Protein AF-A0A348S4L7-F1 (afdb_monomer_lite)

Radius of gyration: 16.91 Å; chains: 1; bounding box: 40×30×44 Å

Sequence (91 aa):
MAKENSESSLSLLAETSSFWYPLDYCYQRQNMVLPKLEQVEPDQIPQPFQSLVVHQKDMTPTLEGFHGDQIYIEVLHRDYSDQYYFREVVL

Foldseek 3Di:
DPDPQPVVVVVVVVCCPDPCPPPVVVCVVVVHDDDDDDDDDLVRDDPPVSVQPVDPDDNQVSVCVVVVHHDDKDWPDWDDDPVDTDTDIDD

Structure (mmCIF, N/CA/C/O backbone):
data_AF-A0A348S4L7-F1
#
_entry.id   AF-A0A348S4L7-F1
#
loop_
_atom_site.group_PDB
_atom_site.id
_atom_site.type_symbol
_atom_site.label_atom_id
_atom_site.label_alt_id
_atom_site.label_comp_id
_atom_site.label_asym_id
_atom_site.label_entity_id
_atom_site.label_seq_id
_atom_site.pdbx_PDB_ins_code
_atom_site.Cartn_x
_atom_site.Cartn_y
_atom_site.Cartn_z
_atom_site.occupancy
_atom_site.B_iso_or_equiv
_atom_site.auth_seq_id
_atom_site.auth_comp_id
_atom_site.auth_asym_id
_atom_site.auth_atom_id
_atom_site.pdbx_PDB_model_num
ATOM 1 N N . MET A 1 1 ? 17.868 -19.344 -25.669 1.00 38.06 1 MET A N 1
ATOM 2 C CA . MET A 1 1 ? 17.805 -18.098 -24.875 1.00 38.06 1 MET A CA 1
ATOM 3 C C . MET A 1 1 ? 17.315 -18.475 -23.489 1.00 38.06 1 MET A C 1
ATOM 5 O O . MET A 1 1 ? 16.148 -18.792 -23.360 1.00 38.06 1 MET A O 1
ATOM 9 N N . ALA A 1 2 ? 18.211 -18.607 -22.510 1.00 43.22 2 ALA A N 1
ATOM 10 C CA . ALA A 1 2 ? 17.884 -19.075 -21.155 1.00 43.22 2 ALA A CA 1
ATOM 11 C C . ALA A 1 2 ? 18.944 -18.570 -20.160 1.00 43.22 2 ALA A C 1
ATOM 13 O O . ALA A 1 2 ? 19.667 -19.360 -19.560 1.00 43.22 2 ALA A O 1
ATOM 14 N N . LYS A 1 3 ? 19.138 -17.246 -20.092 1.00 35.47 3 LYS A N 1
ATOM 15 C CA . LYS A 1 3 ? 20.139 -16.634 -19.200 1.00 35.47 3 LYS A CA 1
ATOM 16 C C . LYS A 1 3 ? 19.639 -15.449 -18.362 1.00 35.47 3 LYS A C 1
ATOM 18 O O . LYS A 1 3 ? 20.392 -15.008 -17.512 1.00 35.47 3 LYS A O 1
ATOM 23 N N . GLU A 1 4 ? 18.397 -14.984 -18.519 1.00 46.84 4 GLU A N 1
ATOM 24 C CA . GLU A 1 4 ? 17.890 -13.820 -17.758 1.00 46.84 4 GLU A CA 1
ATOM 25 C C . GLU A 1 4 ? 17.160 -14.177 -16.444 1.00 46.84 4 GLU A C 1
ATOM 27 O O . GLU A 1 4 ? 17.044 -13.329 -15.566 1.00 46.84 4 GLU A O 1
ATOM 32 N N . ASN A 1 5 ? 16.731 -15.430 -16.237 1.00 51.59 5 ASN A N 1
ATOM 33 C CA . ASN A 1 5 ? 15.874 -15.775 -15.087 1.00 51.59 5 ASN A CA 1
ATOM 34 C C . ASN A 1 5 ? 16.589 -15.915 -13.729 1.00 51.59 5 ASN A C 1
ATOM 36 O O . ASN A 1 5 ? 15.917 -15.829 -12.706 1.00 51.59 5 ASN A O 1
ATOM 40 N N . SER A 1 6 ? 17.905 -16.165 -13.669 1.00 50.41 6 SER A N 1
ATOM 41 C CA . SER A 1 6 ? 18.563 -16.464 -12.379 1.00 50.41 6 SER A CA 1
ATOM 42 C C . SER A 1 6 ? 18.999 -15.223 -11.598 1.00 50.41 6 SER A C 1
ATOM 44 O O . SER A 1 6 ? 19.025 -15.261 -10.370 1.00 50.41 6 SER A O 1
ATOM 46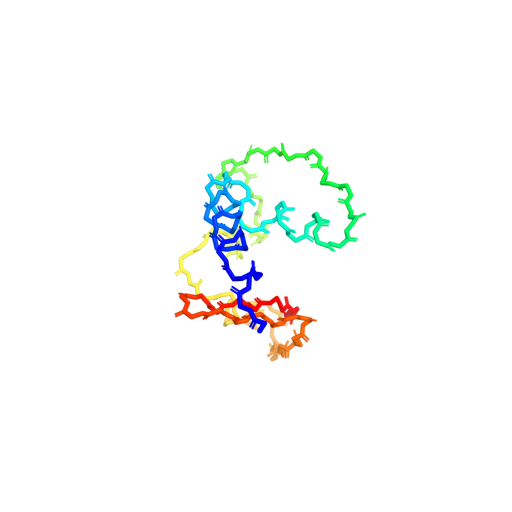 N N . GLU A 1 7 ? 19.345 -14.128 -12.282 1.00 48.88 7 GLU A N 1
ATOM 47 C CA . GLU A 1 7 ? 19.732 -12.874 -11.615 1.00 48.88 7 GLU A CA 1
ATOM 48 C C . GLU A 1 7 ? 18.510 -12.126 -11.067 1.00 48.88 7 GLU A C 1
ATOM 50 O O . GLU A 1 7 ? 18.559 -11.624 -9.947 1.00 48.88 7 GLU A O 1
ATOM 55 N N . SER A 1 8 ? 17.386 -12.162 -11.793 1.00 55.75 8 SER A N 1
ATOM 56 C CA . SER A 1 8 ? 16.123 -11.516 -11.404 1.00 55.75 8 SER A CA 1
ATOM 57 C C . SER A 1 8 ? 15.525 -12.073 -10.101 1.00 55.75 8 SER A C 1
ATOM 59 O O . SER A 1 8 ? 15.024 -11.317 -9.271 1.00 55.75 8 SER A O 1
ATOM 61 N N . SER A 1 9 ? 15.620 -13.385 -9.858 1.00 53.62 9 SER A N 1
ATOM 62 C CA . SER A 1 9 ? 15.101 -13.988 -8.621 1.00 53.62 9 SER A CA 1
ATOM 63 C C . SER A 1 9 ? 15.950 -13.670 -7.385 1.00 53.62 9 SER A C 1
ATOM 65 O O . SER A 1 9 ? 15.416 -13.535 -6.287 1.00 53.62 9 SER A O 1
ATOM 67 N N . LEU A 1 10 ? 17.274 -13.547 -7.547 1.00 54.34 10 LEU A N 1
ATOM 68 C CA . LEU A 1 10 ? 18.189 -13.215 -6.449 1.00 54.34 10 LEU A CA 1
ATOM 69 C C . LEU A 1 10 ? 18.106 -11.728 -6.078 1.00 54.34 10 LEU A C 1
ATOM 71 O O . LEU A 1 10 ? 18.170 -11.405 -4.892 1.00 54.34 10 LEU A O 1
ATOM 75 N N . SER A 1 11 ? 17.913 -10.841 -7.062 1.00 58.00 11 SER A N 1
ATOM 76 C CA . SER A 1 11 ? 17.670 -9.417 -6.809 1.00 58.00 11 SER A CA 1
ATOM 77 C C . SER A 1 11 ? 16.327 -9.191 -6.116 1.00 58.00 11 SER A C 1
ATOM 79 O O . SER A 1 11 ? 16.284 -8.461 -5.133 1.00 58.00 11 SER A O 1
ATOM 81 N N . LEU A 1 12 ? 15.260 -9.889 -6.528 1.00 60.16 12 LEU A N 1
ATOM 82 C CA . LEU A 1 12 ? 13.947 -9.768 -5.886 1.00 60.16 12 LEU A CA 1
ATOM 83 C C . LEU A 1 12 ? 13.971 -10.253 -4.427 1.00 60.16 12 LEU A C 1
ATOM 85 O O . LEU A 1 12 ? 13.430 -9.591 -3.548 1.00 60.16 12 LEU A O 1
ATOM 89 N N . LEU A 1 13 ? 14.644 -11.375 -4.138 1.00 58.19 13 LEU A N 1
ATOM 90 C CA . LEU A 1 13 ? 14.809 -11.871 -2.765 1.00 58.19 13 LEU A CA 1
ATOM 91 C C . LEU A 1 13 ? 15.581 -10.881 -1.880 1.00 58.19 13 LEU A C 1
ATOM 93 O O . LEU A 1 13 ? 15.196 -10.658 -0.732 1.00 58.19 13 LEU A O 1
ATOM 97 N N . ALA A 1 14 ? 16.636 -10.258 -2.410 1.00 59.78 14 ALA A N 1
ATOM 98 C CA . ALA A 1 14 ? 17.370 -9.215 -1.699 1.00 59.78 14 ALA A CA 1
ATOM 99 C C . ALA A 1 14 ? 16.505 -7.961 -1.472 1.00 59.78 14 ALA A C 1
ATOM 101 O O . ALA A 1 14 ? 16.495 -7.420 -0.369 1.00 59.78 14 ALA A O 1
ATOM 102 N N . GLU A 1 15 ? 15.722 -7.541 -2.467 1.00 59.78 15 GLU A N 1
ATOM 103 C CA . GLU A 1 15 ? 14.822 -6.383 -2.376 1.00 59.78 15 GLU A CA 1
ATOM 104 C C . GLU A 1 15 ? 13.667 -6.616 -1.388 1.00 59.78 15 GLU A C 1
ATOM 106 O O . GLU A 1 15 ? 13.332 -5.720 -0.617 1.00 59.78 15 GLU A O 1
ATOM 111 N N . THR A 1 16 ? 13.133 -7.841 -1.299 1.00 66.06 16 THR A N 1
ATOM 112 C CA . THR A 1 16 ? 12.084 -8.198 -0.319 1.00 66.06 16 THR A CA 1
ATOM 113 C C . THR A 1 16 ? 12.561 -8.212 1.137 1.00 66.06 16 THR A C 1
ATOM 115 O O . THR A 1 16 ? 11.743 -8.308 2.049 1.00 66.06 16 THR A O 1
ATOM 118 N N . SER A 1 17 ? 13.875 -8.127 1.375 1.00 77.19 17 SER A N 1
ATOM 119 C CA . SER A 1 17 ? 14.454 -8.111 2.725 1.00 77.19 17 SER A CA 1
ATOM 120 C C . SER A 1 17 ? 14.541 -6.713 3.348 1.00 77.19 17 SER A C 1
ATOM 122 O O . SER A 1 17 ? 14.847 -6.589 4.536 1.00 77.19 17 SER A O 1
ATOM 124 N N . SER A 1 18 ? 14.268 -5.659 2.569 1.00 84.94 18 SER A N 1
ATOM 125 C CA . SER A 1 18 ? 14.224 -4.289 3.077 1.00 84.94 18 SER A CA 1
ATOM 126 C C . SER A 1 18 ? 13.062 -4.109 4.051 1.00 84.94 18 SER A C 1
ATOM 128 O O . SER A 1 18 ? 11.943 -4.543 3.792 1.00 84.94 18 SER A O 1
ATOM 130 N N . PHE A 1 19 ? 13.304 -3.395 5.153 1.00 86.94 19 PHE A N 1
ATOM 131 C CA . PHE A 1 19 ? 12.242 -2.991 6.080 1.00 86.94 19 PHE A CA 1
ATOM 132 C C . PHE A 1 19 ? 11.155 -2.155 5.387 1.00 86.94 19 PHE A C 1
ATOM 134 O O . PHE A 1 19 ? 9.993 -2.202 5.778 1.00 86.94 19 PHE A O 1
ATOM 141 N N . TRP A 1 20 ? 11.540 -1.396 4.359 1.00 89.12 20 TRP A N 1
ATOM 142 C CA . TRP A 1 20 ? 10.637 -0.531 3.607 1.00 89.12 20 TRP A CA 1
ATOM 143 C C . TRP A 1 20 ? 10.015 -1.218 2.398 1.00 89.12 20 TRP A C 1
ATOM 145 O O . TRP A 1 20 ? 9.221 -0.585 1.707 1.00 89.12 20 TRP A O 1
ATOM 155 N N . TYR A 1 21 ? 10.316 -2.493 2.153 1.00 86.62 21 TYR A N 1
ATOM 156 C CA . TYR A 1 21 ? 9.646 -3.242 1.103 1.00 86.62 21 TYR A CA 1
ATOM 157 C C . TYR A 1 21 ? 8.141 -3.351 1.414 1.00 86.62 21 TYR A C 1
ATOM 159 O O . TYR A 1 21 ? 7.776 -3.670 2.549 1.00 86.62 21 TYR A O 1
ATOM 167 N N . PRO A 1 22 ? 7.236 -3.117 0.441 1.00 87.25 22 PRO A N 1
ATOM 168 C CA . PRO A 1 22 ? 7.480 -2.887 -0.991 1.00 87.25 22 PRO A CA 1
ATOM 169 C C . PRO A 1 22 ? 7.589 -1.409 -1.419 1.00 87.25 22 PRO A C 1
ATOM 171 O O . PRO A 1 22 ? 7.638 -1.124 -2.614 1.00 87.25 22 PRO A O 1
ATOM 174 N N . LEU A 1 23 ? 7.576 -0.451 -0.490 1.00 88.06 23 LEU A N 1
ATOM 175 C CA . LEU A 1 23 ? 7.534 0.983 -0.796 1.00 88.06 23 LEU A CA 1
ATOM 176 C C . LEU A 1 23 ? 8.778 1.462 -1.555 1.00 88.06 23 LEU A C 1
ATOM 178 O O . LEU A 1 23 ? 8.655 2.135 -2.576 1.00 88.06 23 LEU A O 1
ATOM 182 N N . ASP A 1 24 ? 9.969 1.128 -1.068 1.00 88.31 24 ASP A N 1
ATOM 183 C CA . ASP A 1 24 ? 11.240 1.512 -1.691 1.00 88.31 24 ASP A CA 1
ATOM 184 C C . ASP A 1 24 ? 11.410 0.931 -3.101 1.00 88.31 24 ASP A C 1
ATOM 186 O O . ASP A 1 24 ? 11.797 1.654 -4.022 1.00 88.31 24 ASP A O 1
ATOM 190 N N . TYR A 1 25 ? 11.012 -0.328 -3.289 1.00 85.38 25 TYR A N 1
ATOM 191 C CA . TYR A 1 25 ? 10.932 -0.978 -4.594 1.00 85.38 25 TYR A CA 1
ATOM 192 C C . TYR A 1 25 ? 10.056 -0.187 -5.580 1.00 85.38 25 TYR A C 1
ATOM 194 O O . TYR A 1 25 ? 10.483 0.089 -6.704 1.00 85.38 25 TYR A O 1
ATOM 202 N N . CYS A 1 26 ? 8.855 0.238 -5.165 1.00 85.00 26 CYS A N 1
ATOM 203 C CA . CYS A 1 26 ? 7.962 1.026 -6.019 1.00 85.00 26 CYS A CA 1
ATOM 204 C C . CYS A 1 26 ? 8.599 2.359 -6.447 1.00 85.00 26 CYS A C 1
ATOM 206 O O . CYS A 1 26 ? 8.541 2.716 -7.625 1.00 85.00 26 CYS A O 1
ATOM 208 N N . TYR A 1 27 ? 9.258 3.073 -5.527 1.00 89.31 27 TYR A N 1
ATOM 209 C CA . TYR A 1 27 ? 9.953 4.327 -5.846 1.00 89.31 27 TYR A CA 1
ATOM 210 C C . TYR A 1 27 ? 11.106 4.113 -6.832 1.00 89.31 27 TYR A C 1
ATOM 212 O O . TYR A 1 27 ? 11.196 4.830 -7.831 1.00 89.31 27 TYR A O 1
ATOM 220 N N . GLN A 1 28 ? 11.950 3.102 -6.600 1.00 87.19 28 GLN A N 1
ATOM 221 C CA . GLN A 1 28 ? 13.060 2.768 -7.494 1.00 87.19 28 GLN A CA 1
ATOM 222 C C . GLN A 1 28 ? 12.559 2.420 -8.900 1.00 87.19 28 GLN A C 1
ATOM 224 O O . GLN A 1 28 ? 13.078 2.940 -9.887 1.00 87.19 28 GLN A O 1
ATOM 229 N N . ARG A 1 29 ? 11.515 1.590 -9.002 1.00 83.38 29 ARG A N 1
ATOM 230 C CA . ARG A 1 29 ? 10.913 1.181 -10.278 1.00 83.38 29 ARG A CA 1
ATOM 231 C C . ARG A 1 29 ? 10.364 2.367 -11.076 1.00 83.38 29 ARG A C 1
ATOM 233 O O . ARG A 1 29 ? 10.469 2.383 -12.300 1.00 83.38 29 ARG A O 1
ATOM 240 N N . GLN A 1 30 ? 9.798 3.361 -10.395 1.00 86.25 30 GLN A N 1
ATOM 241 C CA . GLN A 1 30 ? 9.279 4.582 -11.016 1.00 86.25 30 GLN A CA 1
ATOM 242 C C . GLN A 1 30 ? 10.366 5.650 -11.260 1.00 86.25 30 GLN A C 1
ATOM 244 O O . GLN A 1 30 ? 10.048 6.754 -11.699 1.00 86.25 30 GLN A O 1
ATOM 249 N N . ASN A 1 31 ? 11.648 5.344 -11.004 1.00 90.38 31 ASN A N 1
ATOM 250 C CA . ASN A 1 31 ? 12.764 6.300 -11.026 1.00 90.38 31 ASN A CA 1
ATOM 251 C C . ASN A 1 31 ? 12.505 7.545 -10.153 1.00 90.38 31 ASN A C 1
ATOM 253 O O . ASN A 1 31 ? 12.928 8.656 -10.482 1.00 90.38 31 ASN A O 1
ATOM 257 N N . MET A 1 32 ? 11.796 7.364 -9.038 1.00 91.69 32 MET A N 1
ATOM 258 C CA . MET A 1 32 ? 11.495 8.409 -8.066 1.00 91.69 32 MET A CA 1
ATOM 259 C C . MET A 1 32 ? 12.453 8.335 -6.878 1.00 91.69 32 MET A C 1
ATOM 261 O O . MET A 1 32 ? 12.889 7.265 -6.460 1.00 91.69 32 MET A O 1
ATOM 265 N N . VAL A 1 33 ? 12.760 9.493 -6.294 1.00 92.88 33 VAL A N 1
ATOM 266 C CA . VAL A 1 33 ? 13.556 9.560 -5.063 1.00 92.88 33 VAL A CA 1
ATOM 267 C C . VAL A 1 33 ? 12.654 9.247 -3.875 1.00 92.88 33 VAL A C 1
ATOM 269 O O . VAL A 1 33 ? 11.650 9.930 -3.670 1.00 92.88 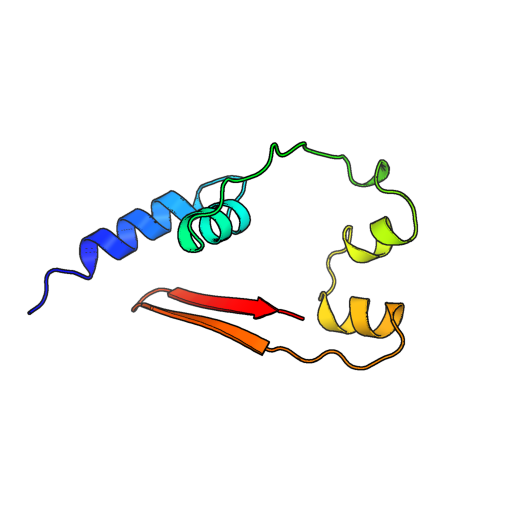33 VAL A O 1
ATOM 272 N N . LEU A 1 34 ? 13.021 8.234 -3.088 1.00 91.50 34 LEU A N 1
ATOM 273 C CA . LEU A 1 34 ? 12.325 7.896 -1.849 1.00 91.50 34 LEU A CA 1
ATOM 274 C C . LEU A 1 34 ? 12.402 9.088 -0.873 1.00 91.50 34 LEU A C 1
ATOM 276 O O . LEU A 1 34 ? 13.508 9.569 -0.596 1.00 91.50 34 LEU A O 1
ATOM 280 N N . PRO A 1 35 ? 11.270 9.593 -0.348 1.00 93.44 35 PRO A N 1
ATOM 281 C CA . PRO A 1 35 ? 11.296 10.643 0.658 1.00 93.44 35 PRO A CA 1
ATOM 282 C C . PRO A 1 35 ? 11.943 10.138 1.949 1.00 93.44 35 PRO A C 1
ATOM 284 O O . PRO A 1 35 ? 12.066 8.937 2.189 1.00 93.44 35 PRO A O 1
ATOM 287 N N . LYS A 1 36 ? 12.334 11.068 2.824 1.00 92.31 36 LYS A N 1
ATOM 288 C CA . LYS A 1 36 ? 12.785 10.708 4.169 1.00 92.31 36 LYS A CA 1
ATOM 289 C C . LYS A 1 36 ? 11.628 10.032 4.914 1.00 92.31 36 LYS A C 1
ATOM 291 O O . LYS A 1 36 ? 10.574 10.640 5.082 1.00 92.31 36 LYS A O 1
ATOM 296 N N . LEU A 1 37 ? 11.845 8.794 5.347 1.00 90.38 37 LEU A N 1
ATOM 297 C CA . LEU A 1 37 ? 10.869 8.008 6.096 1.00 90.38 37 LEU A CA 1
ATOM 298 C C . LEU A 1 37 ? 11.138 8.129 7.595 1.00 90.38 37 LEU A C 1
ATOM 300 O O . LEU A 1 37 ? 12.289 8.119 8.035 1.00 90.38 37 LEU A O 1
ATOM 304 N N . GLU A 1 38 ? 10.066 8.242 8.370 1.00 90.31 38 GLU A N 1
ATOM 305 C CA . GLU A 1 38 ? 10.107 8.298 9.828 1.00 90.31 38 GLU A CA 1
ATOM 306 C C . GLU A 1 38 ? 9.138 7.255 10.380 1.00 90.31 38 GLU A C 1
ATOM 308 O O . GLU A 1 38 ? 8.013 7.120 9.899 1.00 90.31 38 GLU A O 1
ATOM 313 N N . GLN A 1 39 ? 9.595 6.483 11.365 1.00 88.69 39 GLN A N 1
ATOM 314 C CA . GLN A 1 39 ? 8.752 5.516 12.056 1.00 88.69 39 GLN A CA 1
ATOM 315 C C . GLN A 1 39 ? 7.862 6.254 13.056 1.00 88.69 39 GLN A C 1
ATOM 317 O O . GLN A 1 39 ? 8.338 7.114 13.798 1.00 88.69 39 GLN A O 1
ATOM 322 N N . VAL A 1 40 ? 6.578 5.907 13.071 1.00 91.19 40 VAL A N 1
ATOM 323 C CA . VAL A 1 40 ? 5.567 6.500 13.949 1.00 91.19 40 VAL A CA 1
ATOM 324 C C . VAL A 1 40 ? 4.882 5.373 14.707 1.00 91.19 40 VAL A C 1
ATOM 326 O O . VAL A 1 40 ? 4.530 4.355 14.107 1.00 91.19 40 VAL A O 1
ATOM 329 N N . GLU A 1 41 ? 4.705 5.543 16.017 1.00 93.69 41 GLU A N 1
ATOM 330 C CA . GLU A 1 41 ? 3.984 4.559 16.822 1.00 93.69 41 GLU A CA 1
ATOM 331 C C . GLU A 1 41 ? 2.477 4.620 16.519 1.00 93.69 41 GLU A C 1
ATOM 333 O O . GLU A 1 41 ? 1.937 5.702 16.262 1.00 93.69 41 GLU A O 1
ATOM 338 N N . PRO A 1 42 ? 1.752 3.488 16.546 1.00 92.31 42 PRO A N 1
ATOM 339 C CA . PRO A 1 42 ? 0.344 3.467 16.156 1.00 92.31 42 PRO A CA 1
ATOM 340 C C . PRO A 1 42 ? -0.559 4.425 16.949 1.00 92.31 42 PRO A C 1
ATOM 342 O O . PRO A 1 42 ? -1.538 4.944 16.412 1.00 92.31 42 PRO A O 1
ATOM 345 N N . ASP A 1 43 ? -0.240 4.676 18.219 1.00 94.19 43 ASP A N 1
ATOM 346 C CA . ASP A 1 43 ? -0.965 5.577 19.122 1.00 94.19 43 ASP A CA 1
ATOM 347 C C . ASP A 1 43 ? -0.711 7.069 18.845 1.00 94.19 43 ASP A C 1
ATOM 349 O O . ASP A 1 43 ? -1.511 7.912 19.250 1.00 94.19 43 ASP A O 1
ATOM 353 N N . GLN A 1 44 ? 0.350 7.397 18.104 1.00 95.69 44 GLN A N 1
ATOM 354 C CA . GLN A 1 44 ? 0.673 8.761 17.679 1.00 95.69 44 GLN A CA 1
ATOM 355 C C . GLN A 1 44 ? -0.126 9.206 16.447 1.00 95.69 44 GLN A C 1
ATOM 357 O O . GLN A 1 44 ? -0.154 10.396 16.123 1.00 95.69 44 GLN A O 1
ATOM 362 N N . ILE A 1 45 ? -0.789 8.275 15.755 1.00 94.06 45 ILE A N 1
ATOM 363 C CA . ILE A 1 45 ? -1.606 8.584 14.581 1.00 94.06 45 ILE A CA 1
ATOM 364 C C . ILE A 1 45 ? -2.945 9.182 15.050 1.00 94.0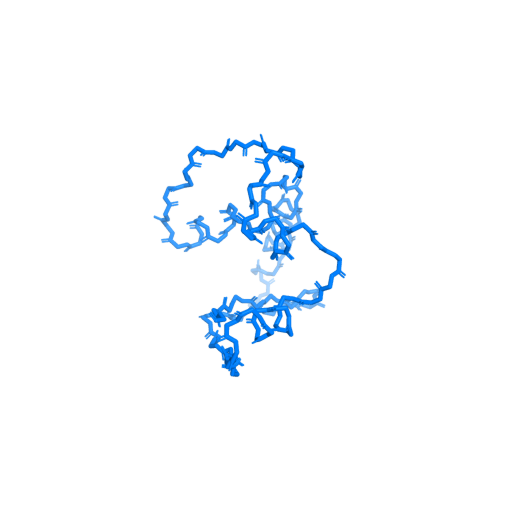6 45 ILE A C 1
ATOM 366 O O . ILE A 1 45 ? -3.655 8.557 15.839 1.00 94.06 45 ILE A O 1
ATOM 370 N N . PRO A 1 46 ? -3.340 10.378 14.575 1.00 94.75 46 PRO A N 1
ATOM 371 C CA . PRO A 1 46 ? -4.597 10.993 14.978 1.00 94.75 46 PRO A CA 1
ATOM 372 C C . PRO A 1 46 ? -5.810 10.289 14.355 1.00 94.75 46 PRO A C 1
ATOM 374 O O . PRO A 1 46 ? -5.764 9.750 13.245 1.00 94.75 46 PRO A O 1
ATOM 377 N N . GLN A 1 47 ? -6.944 10.352 15.052 1.00 93.31 47 GLN A N 1
ATOM 378 C CA . GLN A 1 47 ? -8.238 9.975 14.483 1.00 93.31 47 GLN A CA 1
ATOM 379 C C . GLN A 1 47 ? -8.681 11.011 1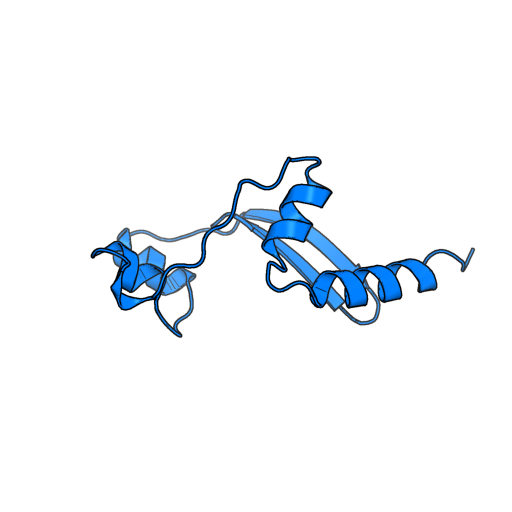3.426 1.00 93.31 47 GLN A C 1
ATOM 381 O O . GLN A 1 47 ? -8.436 12.205 13.615 1.00 93.31 47 GLN A O 1
ATOM 386 N N . PRO A 1 48 ? -9.335 10.590 12.325 1.00 92.12 48 PRO A N 1
ATOM 387 C CA . PRO A 1 48 ? -9.817 9.231 12.056 1.00 92.12 48 PRO A CA 1
ATOM 388 C C . PRO A 1 48 ? -8.786 8.292 11.399 1.00 92.12 48 PRO A C 1
ATOM 390 O O . PRO A 1 48 ? -9.035 7.092 11.294 1.00 92.12 48 PRO A O 1
ATOM 393 N N . PHE A 1 49 ? -7.630 8.802 10.964 1.00 92.56 49 PHE A N 1
ATOM 394 C CA . PHE A 1 49 ? -6.662 8.051 10.152 1.00 92.56 49 PHE A CA 1
ATOM 395 C C . PHE A 1 49 ? -6.087 6.829 10.859 1.00 92.56 49 PHE A C 1
ATOM 397 O O . PHE A 1 49 ? -5.850 5.812 10.216 1.00 92.56 49 PHE A O 1
ATOM 404 N N . GLN A 1 50 ? -5.941 6.885 12.183 1.00 93.81 50 GLN A N 1
ATOM 405 C CA . GLN A 1 50 ? -5.538 5.726 12.978 1.00 93.81 50 GLN A CA 1
ATOM 406 C C . GLN A 1 50 ? -6.428 4.509 12.706 1.00 93.81 50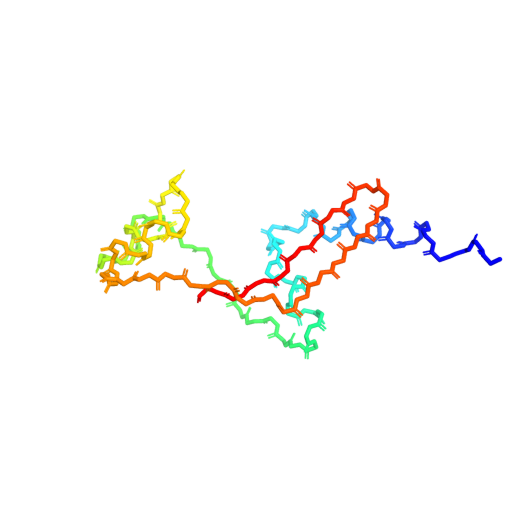 GLN A C 1
ATOM 408 O O . GLN A 1 50 ? -5.918 3.412 12.520 1.00 93.81 50 GLN A O 1
ATOM 413 N N . SER A 1 51 ? -7.747 4.695 12.605 1.00 91.00 51 SER A N 1
ATOM 414 C CA . SER A 1 51 ? -8.673 3.594 12.314 1.00 91.00 51 SER A CA 1
ATOM 415 C C . SER A 1 51 ? -8.538 3.024 10.896 1.00 91.00 51 SER A C 1
ATOM 417 O O . SER A 1 51 ? -8.950 1.889 10.671 1.00 91.00 51 SER A O 1
ATOM 419 N N . LEU A 1 52 ? -7.951 3.788 9.966 1.00 93.00 52 LEU A N 1
ATOM 420 C CA . LEU A 1 52 ? -7.733 3.391 8.573 1.00 93.00 52 LEU A CA 1
ATOM 421 C C . LEU A 1 52 ? -6.430 2.626 8.364 1.00 93.00 52 LEU A C 1
ATOM 423 O O . LEU A 1 52 ? -6.386 1.753 7.512 1.00 93.00 52 LEU A O 1
ATOM 427 N N . VAL A 1 53 ? -5.368 2.966 9.100 1.00 91.00 53 VAL A N 1
ATOM 428 C CA . VAL A 1 53 ? -4.031 2.381 8.874 1.00 91.00 53 VAL A CA 1
ATOM 429 C C . VAL A 1 53 ? -3.573 1.452 9.998 1.00 91.00 53 VAL A C 1
ATOM 431 O O . VAL A 1 53 ? -2.724 0.595 9.776 1.00 91.00 53 VAL A O 1
ATOM 434 N N . VAL A 1 54 ? -4.146 1.573 11.200 1.00 93.31 54 VAL A N 1
ATOM 435 C CA . VAL A 1 54 ? -3.823 0.729 12.362 1.00 93.31 54 VAL A CA 1
ATOM 436 C C . VAL A 1 54 ? -4.890 -0.353 12.524 1.00 93.31 54 VAL A C 1
ATOM 438 O O . VAL A 1 54 ? -5.674 -0.3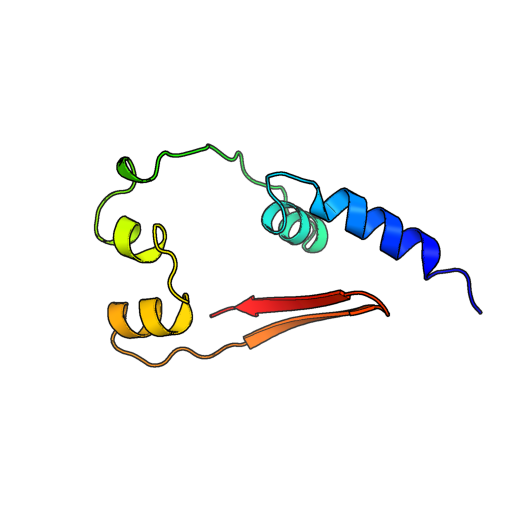59 13.474 1.00 93.31 54 VAL A O 1
ATOM 441 N N . HIS A 1 55 ? -4.951 -1.285 11.574 1.00 90.69 55 HIS A N 1
ATOM 442 C CA . HIS A 1 55 ? -5.877 -2.413 11.650 1.00 90.69 55 HIS A CA 1
ATOM 443 C C . HIS A 1 55 ? -5.327 -3.684 10.996 1.00 90.69 55 HIS A C 1
ATOM 445 O O . HIS A 1 55 ? -4.459 -3.637 10.133 1.00 90.69 55 HIS A O 1
ATOM 451 N N . GLN A 1 56 ? -5.915 -4.828 11.348 1.00 91.50 56 GLN A N 1
ATOM 452 C CA . GLN A 1 56 ? -5.630 -6.134 10.729 1.00 91.50 56 GLN A CA 1
ATOM 453 C C . GLN A 1 56 ? -6.704 -6.559 9.707 1.00 91.50 56 GLN A C 1
ATOM 455 O O . GLN A 1 56 ? -6.801 -7.732 9.363 1.00 91.50 56 GLN A O 1
ATOM 460 N N . LYS A 1 57 ? -7.570 -5.629 9.286 1.00 91.38 57 LYS A N 1
ATOM 461 C CA . LYS A 1 57 ? -8.628 -5.873 8.295 1.00 91.38 57 LYS A CA 1
ATOM 462 C C . LYS A 1 57 ? -8.115 -5.596 6.880 1.00 91.38 57 LYS A C 1
ATOM 464 O O . LYS A 1 57 ? -7.084 -4.951 6.712 1.00 91.38 57 LYS A O 1
ATOM 469 N N . ASP A 1 58 ? -8.862 -6.035 5.876 1.00 90.50 58 ASP A N 1
ATOM 470 C CA . ASP A 1 58 ? -8.583 -5.672 4.487 1.00 90.50 58 ASP A CA 1
ATOM 471 C C . ASP A 1 58 ? -8.869 -4.184 4.239 1.00 90.50 58 ASP A C 1
ATOM 473 O O . ASP A 1 58 ? -9.862 -3.642 4.727 1.00 90.50 58 ASP A O 1
ATOM 477 N N . MET A 1 59 ? -8.021 -3.529 3.439 1.00 90.75 59 MET A N 1
ATOM 478 C CA . MET A 1 59 ? -8.152 -2.096 3.144 1.00 90.75 59 MET A CA 1
ATOM 479 C C . MET A 1 59 ? -9.413 -1.762 2.342 1.00 90.75 59 MET A C 1
ATOM 481 O O . MET A 1 59 ? -10.028 -0.737 2.611 1.00 90.75 59 MET A O 1
ATOM 485 N N . THR A 1 60 ? -9.825 -2.605 1.385 1.00 91.06 60 THR A N 1
ATOM 486 C CA . THR A 1 60 ? -10.981 -2.320 0.514 1.00 91.06 60 THR A CA 1
ATOM 487 C C . THR A 1 60 ? -12.269 -2.078 1.311 1.00 91.06 60 THR A C 1
ATOM 489 O O . THR A 1 60 ? -12.774 -0.960 1.248 1.00 91.06 60 THR A O 1
ATOM 492 N N . PRO A 1 61 ? -12.777 -3.021 2.133 1.00 92.12 61 PRO A N 1
ATOM 493 C CA . PRO A 1 61 ? -13.998 -2.774 2.901 1.00 92.12 61 PRO A CA 1
ATOM 494 C C . PRO A 1 61 ? -13.829 -1.678 3.964 1.00 92.12 61 PRO A C 1
ATOM 496 O O . PRO A 1 61 ? -14.802 -1.003 4.302 1.00 92.12 61 PRO A O 1
ATOM 499 N N . THR A 1 62 ? -12.618 -1.475 4.502 1.00 92.88 62 THR A N 1
ATOM 500 C CA . THR A 1 62 ? -12.355 -0.367 5.434 1.00 92.88 62 THR A CA 1
ATOM 501 C C . THR A 1 62 ? -12.548 0.983 4.747 1.00 92.88 62 THR A C 1
ATOM 503 O O . THR A 1 62 ? -13.245 1.849 5.276 1.00 92.88 62 THR A O 1
ATOM 506 N N . LEU A 1 63 ? -11.940 1.165 3.575 1.00 92.88 63 LEU A N 1
ATOM 507 C CA . LEU A 1 63 ? -12.010 2.416 2.832 1.00 92.88 63 LEU A CA 1
ATOM 508 C C . LEU A 1 63 ? -13.420 2.652 2.275 1.00 92.88 63 LEU A C 1
ATOM 510 O O . LEU A 1 63 ? -13.911 3.773 2.380 1.00 92.88 63 LEU A O 1
ATOM 514 N N . GLU A 1 64 ? -14.111 1.617 1.784 1.00 94.56 64 GLU A N 1
ATOM 515 C CA . GLU A 1 64 ? -15.516 1.728 1.360 1.00 94.56 64 GLU A CA 1
ATOM 516 C C . GLU A 1 64 ? -16.415 2.182 2.516 1.00 94.56 64 GLU A C 1
ATOM 518 O O . GLU A 1 64 ? -17.224 3.095 2.366 1.00 94.56 64 GLU A O 1
ATOM 523 N N . GLY A 1 65 ? -16.239 1.599 3.708 1.00 93.31 65 GLY A N 1
ATOM 524 C CA . GLY A 1 65 ? -16.986 1.996 4.902 1.00 93.31 65 GLY A CA 1
ATOM 525 C C . GLY A 1 65 ? -16.680 3.423 5.368 1.00 93.31 65 GLY A C 1
ATOM 526 O O . GLY A 1 65 ? -17.575 4.111 5.857 1.00 93.31 65 GLY A O 1
ATOM 527 N N . PHE A 1 66 ? -15.435 3.879 5.215 1.00 92.81 66 PHE A N 1
ATOM 528 C CA . PHE A 1 66 ? -15.022 5.231 5.594 1.00 92.81 66 PHE A CA 1
ATOM 529 C C . PHE A 1 66 ? -15.494 6.303 4.604 1.00 92.81 66 PHE A C 1
ATOM 531 O O . PHE A 1 66 ? -15.927 7.375 5.025 1.00 92.81 66 PHE A O 1
ATOM 538 N N . HIS A 1 67 ? -15.426 6.020 3.302 1.00 92.19 67 HIS A N 1
ATOM 539 C CA . HIS A 1 67 ? -15.827 6.952 2.246 1.00 92.19 67 HIS A CA 1
ATOM 540 C C . HIS A 1 67 ? -17.319 6.870 1.893 1.00 92.19 67 HIS A C 1
ATOM 542 O O . HIS A 1 67 ? -17.862 7.827 1.344 1.00 92.19 67 HIS A O 1
ATOM 548 N N . GLY A 1 68 ? -17.994 5.772 2.243 1.00 94.44 68 GLY A N 1
ATOM 549 C CA . GLY A 1 68 ? -19.409 5.549 1.949 1.00 94.44 68 GLY A CA 1
ATOM 550 C C . GLY A 1 68 ? -19.696 5.249 0.476 1.00 94.44 68 GLY A C 1
ATOM 551 O O . GLY A 1 68 ? -20.821 5.469 0.031 1.00 94.44 68 GLY A O 1
ATOM 552 N N . ASP A 1 69 ? -18.699 4.776 -0.272 1.00 93.75 69 ASP A N 1
ATOM 553 C CA . ASP A 1 69 ? -18.795 4.482 -1.704 1.00 93.75 69 ASP A CA 1
ATOM 554 C C . ASP A 1 69 ? -18.002 3.216 -2.057 1.00 93.75 69 ASP A C 1
ATOM 556 O O . ASP A 1 69 ? -17.194 2.740 -1.260 1.00 93.75 69 ASP A O 1
ATOM 560 N N . GLN A 1 70 ? -18.251 2.665 -3.242 1.00 92.31 70 GLN A N 1
ATOM 561 C CA . GLN A 1 70 ? -17.538 1.506 -3.766 1.00 92.31 70 GLN A CA 1
ATOM 562 C C . GLN A 1 70 ? -16.138 1.884 -4.241 1.00 92.31 70 GLN A C 1
ATOM 564 O O . GLN A 1 70 ? -15.936 2.929 -4.861 1.00 92.31 70 GLN A O 1
ATOM 569 N N . ILE A 1 71 ? -15.182 0.989 -4.007 1.00 90.94 71 ILE A N 1
ATOM 570 C CA . ILE A 1 71 ? -13.796 1.167 -4.440 1.00 90.94 71 ILE A CA 1
ATOM 571 C C . ILE A 1 71 ? -13.491 0.242 -5.609 1.00 90.94 71 ILE A C 1
ATOM 573 O O . ILE A 1 71 ? -13.872 -0.929 -5.632 1.00 90.94 71 ILE A O 1
ATOM 577 N N . TYR A 1 72 ? -12.764 0.775 -6.585 1.00 90.69 72 TYR A N 1
ATOM 578 C CA . TYR A 1 72 ? -12.376 0.058 -7.789 1.00 90.69 72 TYR A CA 1
ATOM 579 C C . TYR A 1 72 ? -10.863 -0.045 -7.852 1.00 90.69 72 TYR A C 1
ATOM 581 O O . TYR A 1 72 ? -10.147 0.868 -7.471 1.00 90.69 72 TYR A O 1
ATOM 589 N N . ILE A 1 73 ? -10.372 -1.170 -8.363 1.00 91.50 73 ILE A N 1
ATOM 590 C CA . ILE A 1 73 ? -8.939 -1.379 -8.523 1.00 91.50 73 ILE A CA 1
ATOM 591 C C . ILE A 1 73 ? -8.546 -1.137 -9.973 1.00 91.50 73 ILE A C 1
ATOM 593 O O . ILE A 1 73 ? -8.997 -1.859 -10.867 1.00 91.50 73 ILE A O 1
ATOM 597 N N . GLU A 1 74 ? -7.601 -0.229 -10.185 1.00 92.56 74 GLU A N 1
ATOM 598 C CA . GLU A 1 74 ? -6.854 -0.134 -11.434 1.00 92.56 74 GLU A CA 1
ATOM 599 C C . GLU A 1 74 ? -5.480 -0.795 -11.275 1.00 92.56 74 GLU A C 1
ATOM 601 O O . GLU A 1 74 ? -4.787 -0.640 -10.269 1.00 92.56 74 GLU A O 1
ATOM 606 N N . VAL A 1 75 ? -5.090 -1.599 -12.268 1.00 91.81 75 VAL A N 1
ATOM 607 C CA . VAL A 1 75 ? -3.805 -2.303 -12.240 1.00 91.81 75 VAL A CA 1
ATOM 608 C C . VAL A 1 75 ? -2.765 -1.510 -12.998 1.00 91.81 75 VAL A C 1
ATOM 610 O O . VAL A 1 75 ? -2.826 -1.449 -14.223 1.00 91.81 75 VAL A O 1
ATOM 613 N N . LEU A 1 76 ? -1.784 -0.991 -12.266 1.00 87.31 76 LEU A N 1
ATOM 614 C CA . LEU A 1 76 ? -0.672 -0.231 -12.825 1.00 87.31 76 LEU A CA 1
ATOM 615 C C . LEU A 1 76 ? 0.402 -1.160 -13.398 1.00 87.31 76 LEU A C 1
ATOM 617 O O . LEU A 1 76 ? 0.963 -0.897 -14.460 1.00 87.31 76 LEU A O 1
ATOM 621 N N . HIS A 1 77 ? 0.681 -2.273 -12.713 1.00 84.38 77 HIS A N 1
ATOM 622 C CA . HIS A 1 77 ? 1.671 -3.248 -13.158 1.00 84.38 77 HIS A CA 1
ATOM 623 C C . HIS A 1 77 ? 1.369 -4.664 -12.682 1.00 84.38 77 HIS A C 1
ATOM 625 O O . HIS A 1 77 ? 0.754 -4.875 -11.634 1.00 84.38 77 HIS A O 1
ATOM 631 N N . ARG A 1 78 ? 1.838 -5.641 -13.461 1.00 88.81 78 ARG A N 1
ATOM 632 C CA . ARG A 1 78 ? 1.826 -7.060 -13.116 1.00 88.81 78 ARG A CA 1
ATOM 633 C C . ARG A 1 78 ? 3.133 -7.668 -13.575 1.00 88.81 78 ARG A C 1
ATOM 635 O O . ARG A 1 78 ? 3.498 -7.485 -14.732 1.00 88.81 78 ARG A O 1
ATOM 642 N N . ASP A 1 79 ? 3.768 -8.410 -12.689 1.00 83.88 79 ASP A N 1
ATOM 643 C CA . ASP A 1 79 ? 4.920 -9.232 -13.023 1.00 83.88 79 ASP A CA 1
ATOM 644 C C . ASP A 1 79 ? 4.673 -10.660 -12.551 1.00 83.88 79 ASP A C 1
ATOM 646 O O . ASP A 1 79 ? 3.987 -10.892 -11.547 1.00 83.88 79 ASP A O 1
ATOM 650 N N . TYR A 1 80 ? 5.210 -11.620 -13.290 1.00 84.25 80 TYR A N 1
ATOM 651 C CA . TYR A 1 80 ? 5.127 -13.022 -12.936 1.00 84.25 80 TYR A CA 1
ATOM 652 C C . TYR A 1 80 ? 6.482 -13.689 -13.149 1.00 84.25 80 TYR A C 1
ATOM 654 O O . TYR A 1 80 ? 7.142 -13.530 -14.171 1.00 84.25 80 TYR A O 1
ATOM 662 N N . SER A 1 81 ? 6.865 -14.499 -12.174 1.00 79.19 81 SER A N 1
ATOM 663 C CA . SER A 1 81 ? 7.978 -15.436 -12.269 1.00 79.19 81 SER A CA 1
ATOM 664 C C . SER A 1 81 ? 7.490 -16.818 -11.849 1.00 79.19 81 SER A C 1
ATOM 666 O O . SER A 1 81 ? 6.379 -16.962 -11.338 1.00 79.19 81 SER A O 1
ATOM 668 N N . ASP A 1 82 ? 8.329 -17.841 -12.002 1.00 80.25 82 ASP A N 1
ATOM 669 C CA . ASP A 1 82 ? 7.982 -19.203 -11.575 1.00 80.25 82 ASP A CA 1
ATOM 670 C C . ASP A 1 82 ? 7.716 -19.316 -10.056 1.00 80.25 82 ASP A C 1
ATOM 672 O O . ASP A 1 82 ? 7.150 -20.311 -9.608 1.00 80.25 82 ASP A O 1
ATOM 676 N N . GLN A 1 83 ? 8.116 -18.316 -9.255 1.00 83.12 83 GLN A N 1
ATOM 677 C CA . GLN A 1 83 ? 8.012 -18.339 -7.788 1.00 83.12 83 GLN A CA 1
ATOM 678 C C . GLN A 1 83 ? 7.133 -17.230 -7.196 1.00 83.12 83 GLN A C 1
ATOM 680 O O . GLN A 1 83 ? 6.646 -17.382 -6.076 1.00 83.12 83 GLN A O 1
ATOM 685 N N . TYR A 1 84 ? 6.910 -16.130 -7.920 1.00 79.38 84 TYR A N 1
ATOM 686 C CA . TYR A 1 84 ? 6.226 -14.951 -7.388 1.00 79.38 84 TYR A CA 1
ATOM 687 C C . TYR A 1 84 ? 5.254 -14.344 -8.392 1.00 79.38 84 TYR A C 1
ATOM 689 O O . TYR A 1 84 ? 5.532 -14.273 -9.590 1.00 79.38 84 TYR A O 1
ATOM 697 N N . TYR A 1 85 ? 4.142 -13.837 -7.862 1.00 87.31 85 TYR A N 1
ATOM 698 C CA . TYR A 1 85 ? 3.205 -12.982 -8.576 1.00 87.31 85 TYR A CA 1
ATOM 699 C C . TYR A 1 85 ? 3.196 -11.604 -7.919 1.00 87.31 85 TYR A C 1
ATOM 701 O O . TYR A 1 85 ? 2.850 -11.481 -6.743 1.00 87.31 85 TYR A O 1
ATOM 709 N N . PHE A 1 86 ? 3.575 -10.577 -8.677 1.00 85.44 86 PHE A N 1
ATOM 710 C CA . PHE A 1 86 ? 3.611 -9.196 -8.211 1.00 85.44 86 PHE A CA 1
ATOM 711 C C . PHE A 1 86 ? 2.524 -8.378 -8.904 1.00 85.44 86 PHE A C 1
ATOM 713 O O . PHE A 1 86 ? 2.353 -8.452 -10.124 1.00 85.44 86 PHE A O 1
ATOM 720 N N . ARG A 1 87 ? 1.790 -7.568 -8.136 1.00 89.00 87 ARG A N 1
ATOM 721 C CA . ARG A 1 87 ? 0.754 -6.678 -8.666 1.00 89.00 87 ARG A CA 1
ATOM 722 C C . ARG A 1 87 ? 0.812 -5.333 -7.960 1.00 89.00 87 ARG A C 1
ATOM 724 O O . ARG A 1 87 ? 0.611 -5.258 -6.754 1.00 89.00 87 ARG A O 1
ATOM 731 N N . GLU A 1 88 ? 1.010 -4.284 -8.744 1.00 88.00 88 GLU A N 1
ATOM 732 C CA . GLU A 1 88 ? 0.900 -2.900 -8.293 1.00 88.00 88 GLU A CA 1
ATOM 733 C C . GLU A 1 88 ? -0.467 -2.359 -8.707 1.00 88.00 88 GLU A C 1
ATOM 735 O O . GLU A 1 88 ? -0.883 -2.499 -9.866 1.00 88.00 88 GLU A O 1
ATOM 740 N N . VAL A 1 89 ? -1.185 -1.784 -7.748 1.00 90.56 89 VAL A N 1
ATOM 741 C CA . VAL A 1 89 ? -2.558 -1.320 -7.929 1.00 90.56 89 VAL A CA 1
ATOM 742 C C . VAL A 1 89 ? -2.762 0.046 -7.304 1.00 90.56 89 VAL A C 1
ATOM 744 O O . VAL A 1 89 ? -2.114 0.378 -6.314 1.00 90.56 89 VAL A O 1
ATOM 747 N N . VAL A 1 90 ? -3.714 0.789 -7.856 1.00 89.06 90 VAL A N 1
ATOM 748 C CA . VAL A 1 90 ? -4.328 1.938 -7.194 1.00 89.06 90 VAL A CA 1
ATOM 749 C C . VAL A 1 90 ? -5.776 1.586 -6.849 1.00 89.06 90 VAL A C 1
ATOM 751 O O . VAL A 1 90 ? -6.443 0.874 -7.609 1.00 89.06 90 VAL A O 1
ATOM 754 N N . LEU A 1 91 ? -6.185 2.013 -5.655 1.00 85.88 91 LEU A N 1
ATOM 755 C CA . LEU A 1 91 ? -7.511 1.860 -5.053 1.00 85.88 91 LEU A CA 1
ATOM 756 C C . LEU A 1 91 ? -8.217 3.217 -5.067 1.00 85.88 91 LEU A C 1
ATOM 758 O O . LEU A 1 91 ? -7.508 4.222 -4.825 1.00 85.88 91 LEU A O 1
#

pLDDT: mean 83.11, std 14.98, range [35.47, 95.69]

Secondary structure (DSSP, 8-state):
---SHHHHHHHHHHHTTSTTTTHHHHHHHTTPPPPPP----GGGSPTTHHHHHS-SS-HHHHHHHHHTS----EEEEEEE-SS-EEEEEE-